Protein AF-A0A3N5G5H7-F1 (afdb_monomer)

Radius of gyration: 15.67 Å; Cα contacts (8 Å, |Δi|>4): 77; chains: 1; bounding box: 37×22×56 Å

pLDDT: mean 86.24, std 17.39, range [36.06, 98.06]

Mean predicted aligned error: 7.01 Å

Sequence (110 aa):
MNTVIRPFNGCPVRLVLTFAKASVVLEGAVLDLLRNGWEEDSRRLVHHMTRSLRQSALKAGWWDRESALRVIESLLALSPGEFMPIRKPVGDKLLELLTYLMNVPTCRSA

Solvent-accessible surface area (backbone atoms only — not comparable to full-atom values): 6389 Å² total; per-residue (Å²): 136,85,81,76,78,72,74,67,79,92,54,59,66,68,57,57,53,51,49,54,54,49,49,54,54,49,47,53,49,50,53,51,31,66,70,69,68,49,42,68,69,59,36,52,51,48,32,52,52,34,50,55,52,22,54,50,25,52,76,69,64,35,58,73,57,22,51,48,30,49,52,49,34,58,61,46,66,50,48,56,81,66,35,63,87,44,44,64,68,54,49,56,50,48,53,52,46,45,58,57,66,70,47,81,88,72,84,73,80,129

Secondary structure (DSSP, 8-state):
--------SSS-HHHHHHHHHHHHHHHHHHHHHHHTT--HHHHHHHHHHHHHHHHHHHHTT-HHHHHHHHHHHHHHTS-HHHHGGGHHHHHHHHHHHHHHHHSPPP----

Structure (mmCIF, N/CA/C/O backbone):
data_AF-A0A3N5G5H7-F1
#
_entry.id   AF-A0A3N5G5H7-F1
#
loop_
_atom_site.group_PDB
_atom_site.id
_atom_site.type_symbol
_atom_site.label_atom_id
_atom_site.label_alt_id
_atom_site.label_comp_id
_atom_site.label_asym_id
_atom_site.label_entity_id
_atom_site.label_seq_id
_atom_site.pdbx_PDB_ins_code
_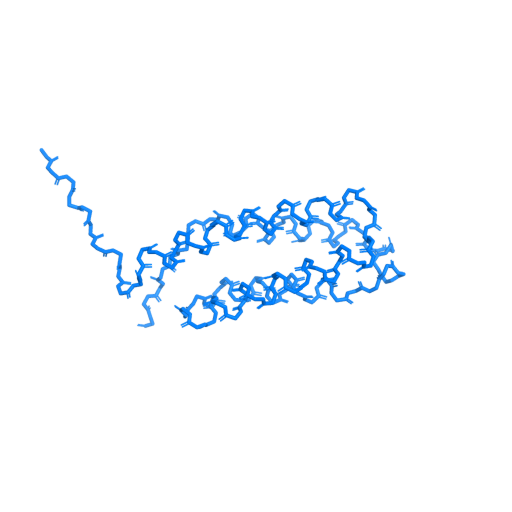atom_site.Cartn_x
_atom_site.Cartn_y
_atom_site.Cartn_z
_atom_site.occupancy
_atom_site.B_iso_or_equiv
_atom_site.auth_seq_id
_atom_site.auth_comp_id
_atom_site.auth_asym_id
_atom_site.auth_atom_id
_atom_site.pdbx_PDB_model_num
ATOM 1 N N . MET A 1 1 ? 8.942 13.384 -38.751 1.00 38.81 1 MET A N 1
ATOM 2 C CA . MET A 1 1 ? 9.701 13.301 -37.486 1.00 38.81 1 MET A CA 1
ATOM 3 C C . MET A 1 1 ? 9.258 12.037 -36.768 1.00 38.81 1 MET A C 1
ATOM 5 O O . MET A 1 1 ? 8.208 12.043 -36.145 1.00 38.81 1 MET A O 1
ATOM 9 N N . ASN A 1 2 ? 9.991 10.936 -36.946 1.00 36.06 2 ASN A N 1
ATOM 10 C CA . ASN A 1 2 ? 9.708 9.679 -36.254 1.00 36.06 2 ASN A CA 1
ATOM 11 C C . ASN A 1 2 ? 10.287 9.771 -34.843 1.00 36.06 2 ASN A C 1
ATOM 13 O O . ASN A 1 2 ? 11.505 9.812 -34.671 1.00 36.06 2 ASN A O 1
ATOM 17 N N . THR A 1 3 ? 9.419 9.840 -33.840 1.00 43.00 3 THR A N 1
ATOM 18 C CA . THR A 1 3 ? 9.789 9.706 -32.433 1.00 43.00 3 THR A CA 1
ATOM 19 C C . THR A 1 3 ? 10.300 8.288 -32.214 1.00 43.00 3 THR A C 1
ATOM 21 O O . THR A 1 3 ? 9.534 7.333 -32.106 1.00 43.00 3 THR A O 1
ATOM 24 N N . VAL A 1 4 ? 11.623 8.142 -32.193 1.00 40.31 4 VAL A N 1
ATOM 25 C CA . VAL A 1 4 ? 12.296 6.912 -31.782 1.00 40.31 4 VAL A CA 1
ATOM 26 C C . VAL A 1 4 ? 11.968 6.697 -30.308 1.00 40.31 4 VAL A C 1
ATOM 28 O O . VAL A 1 4 ? 12.552 7.334 -29.429 1.00 40.31 4 VAL A O 1
ATOM 31 N N . ILE 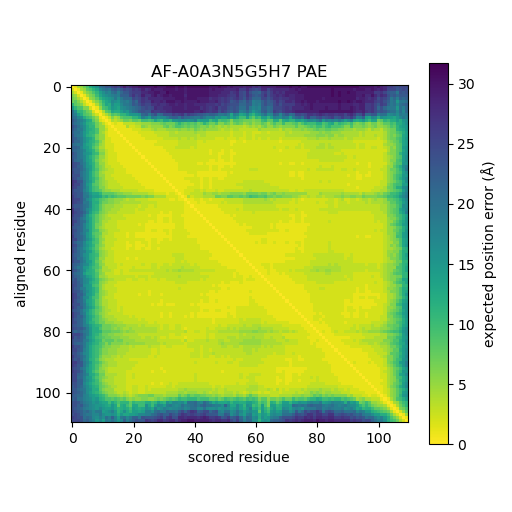A 1 5 ? 11.001 5.821 -30.037 1.00 49.69 5 ILE A N 1
ATOM 32 C CA . ILE A 1 5 ? 10.771 5.263 -28.707 1.00 49.69 5 ILE A CA 1
ATOM 33 C C . ILE A 1 5 ? 12.047 4.495 -28.370 1.00 49.69 5 ILE A C 1
ATOM 35 O O . ILE A 1 5 ? 12.279 3.400 -28.881 1.00 49.69 5 ILE A O 1
ATOM 39 N N . ARG A 1 6 ? 12.928 5.104 -27.570 1.00 45.50 6 ARG A N 1
ATOM 40 C CA . ARG A 1 6 ? 14.093 4.396 -27.038 1.00 45.50 6 ARG A CA 1
ATOM 41 C C . ARG A 1 6 ? 13.569 3.181 -26.261 1.00 45.50 6 ARG A C 1
ATOM 43 O O . ARG A 1 6 ? 12.648 3.355 -25.459 1.00 45.50 6 ARG A O 1
ATOM 50 N N . PRO A 1 7 ? 14.097 1.968 -26.493 1.00 45.50 7 PRO A N 1
ATOM 51 C CA . PRO A 1 7 ? 13.697 0.808 -25.714 1.00 45.50 7 PRO A CA 1
ATOM 52 C C . PRO A 1 7 ? 13.946 1.115 -24.238 1.00 45.50 7 PRO A C 1
ATOM 54 O O . PRO A 1 7 ? 15.011 1.612 -23.873 1.00 45.50 7 PRO A O 1
ATOM 57 N N . PHE A 1 8 ? 12.935 0.865 -23.404 1.00 52.47 8 PHE A N 1
ATOM 58 C CA . PHE A 1 8 ? 13.070 0.899 -21.953 1.00 52.47 8 PHE A CA 1
ATOM 59 C C . PHE A 1 8 ? 14.309 0.081 -21.577 1.00 52.47 8 PHE A C 1
ATOM 61 O O . PHE A 1 8 ? 14.361 -1.117 -21.843 1.00 52.47 8 PHE A O 1
ATOM 68 N N . ASN A 1 9 ? 15.323 0.755 -21.035 1.00 54.62 9 ASN A N 1
ATOM 69 C CA . ASN A 1 9 ? 16.618 0.185 -20.678 1.00 54.62 9 ASN A CA 1
ATOM 70 C C . ASN A 1 9 ? 16.445 -1.121 -19.879 1.00 54.62 9 ASN A C 1
ATOM 72 O O . ASN A 1 9 ? 16.087 -1.080 -18.705 1.00 54.62 9 ASN A O 1
ATOM 76 N N . GLY A 1 10 ? 16.665 -2.274 -20.521 1.00 56.50 10 GLY A N 1
ATOM 77 C CA . GLY A 1 10 ? 16.846 -3.598 -19.904 1.00 56.50 10 GLY A CA 1
ATOM 78 C C . GLY A 1 10 ? 15.657 -4.234 -19.166 1.00 56.50 10 GLY A C 1
ATOM 79 O O . GLY A 1 10 ? 15.668 -5.443 -18.952 1.00 56.50 10 GLY A O 1
ATOM 80 N N . CYS A 1 11 ? 14.627 -3.477 -18.785 1.00 60.09 11 CYS A N 1
ATOM 81 C CA . CYS A 1 11 ? 13.498 -3.991 -18.013 1.00 60.09 11 CYS A CA 1
ATOM 82 C C . CYS A 1 11 ? 12.333 -4.380 -18.941 1.00 60.09 11 CYS A C 1
ATOM 84 O O . CYS A 1 11 ? 11.885 -3.541 -19.730 1.00 60.09 11 CYS A O 1
ATOM 86 N N . PRO A 1 12 ? 11.795 -5.614 -18.872 1.00 77.00 12 PRO A N 1
ATOM 87 C CA . PRO A 1 12 ? 10.690 -6.019 -19.734 1.00 77.00 12 PRO A CA 1
ATOM 88 C C . PRO A 1 12 ? 9.490 -5.079 -19.562 1.00 77.00 12 PRO A C 1
ATOM 90 O O . PRO A 1 12 ? 8.969 -4.943 -18.457 1.00 77.00 12 PRO A O 1
ATOM 93 N N . VAL A 1 13 ? 8.991 -4.474 -20.647 1.00 78.69 13 VAL A N 1
ATOM 94 C CA . VAL A 1 13 ? 7.812 -3.573 -20.624 1.00 78.69 13 VAL A CA 1
ATOM 95 C C . VAL A 1 13 ? 6.624 -4.222 -19.904 1.00 78.69 13 VAL A C 1
ATOM 97 O O . VAL A 1 13 ? 5.904 -3.574 -19.147 1.00 78.69 13 VAL A O 1
ATOM 100 N N . ARG A 1 14 ? 6.464 -5.541 -20.062 1.00 81.50 14 ARG A N 1
ATOM 101 C CA . ARG A 1 14 ? 5.459 -6.336 -19.350 1.00 81.50 14 ARG A CA 1
ATOM 102 C C . ARG A 1 14 ? 5.593 -6.247 -17.825 1.00 81.50 14 ARG A C 1
ATOM 104 O O . ARG A 1 14 ? 4.569 -6.189 -17.150 1.00 81.50 14 ARG A O 1
ATOM 111 N N . LEU A 1 15 ? 6.812 -6.226 -17.284 1.00 83.12 15 LEU A N 1
ATOM 112 C CA . LEU A 1 15 ? 7.065 -6.110 -15.845 1.00 83.12 15 LEU A CA 1
ATOM 113 C C . LEU A 1 15 ? 6.653 -4.727 -15.333 1.00 83.12 15 LEU A C 1
ATOM 115 O O . LEU A 1 15 ? 5.921 -4.644 -14.352 1.00 83.12 15 LEU A O 1
ATOM 119 N N . VAL A 1 16 ? 7.045 -3.663 -16.041 1.00 85.94 16 VAL A N 1
ATOM 120 C CA . VAL A 1 16 ? 6.675 -2.275 -15.707 1.00 85.94 16 VAL A CA 1
ATOM 121 C C . VAL A 1 16 ? 5.156 -2.100 -15.709 1.00 85.94 16 VAL A C 1
ATOM 123 O O . VAL A 1 16 ? 4.593 -1.584 -14.746 1.00 85.94 16 VAL A O 1
ATOM 126 N N . LEU A 1 17 ? 4.473 -2.589 -16.748 1.00 87.69 17 LEU A N 1
ATOM 127 C CA . LEU A 1 17 ? 3.012 -2.518 -16.843 1.00 87.69 17 LEU A CA 1
ATOM 128 C C . LEU A 1 17 ? 2.310 -3.350 -15.763 1.00 87.69 17 LEU A C 1
ATOM 130 O O . LEU A 1 17 ? 1.289 -2.923 -15.230 1.00 87.69 17 LEU A O 1
ATOM 134 N N . THR A 1 18 ? 2.838 -4.532 -15.435 1.00 89.69 18 THR A N 1
ATOM 135 C CA . THR A 1 18 ? 2.269 -5.388 -14.380 1.00 89.69 18 THR A CA 1
ATOM 136 C C . THR A 1 18 ? 2.432 -4.735 -13.012 1.00 89.69 18 THR A C 1
ATOM 138 O O . THR A 1 18 ? 1.477 -4.705 -12.240 1.00 89.69 18 THR A O 1
ATOM 141 N N . PHE A 1 19 ? 3.599 -4.149 -12.737 1.00 91.00 19 PHE A N 1
ATOM 142 C CA . PHE A 1 19 ? 3.842 -3.394 -11.513 1.00 91.00 19 PHE A CA 1
ATOM 143 C C . PHE A 1 19 ? 2.911 -2.187 -11.409 1.00 91.00 19 PHE A C 1
ATOM 145 O O . PHE A 1 19 ? 2.246 -2.036 -10.395 1.00 91.00 19 PHE A O 1
ATOM 152 N N . ALA A 1 20 ? 2.786 -1.384 -12.471 1.00 90.62 20 ALA A N 1
ATOM 153 C CA . ALA A 1 20 ? 1.893 -0.226 -12.486 1.00 90.62 20 ALA A CA 1
ATOM 154 C C . ALA A 1 20 ? 0.433 -0.617 -12.201 1.00 90.62 20 ALA A C 1
ATOM 156 O O . ALA A 1 20 ? -0.223 0.002 -11.369 1.00 90.62 20 ALA A O 1
ATOM 157 N N . LYS A 1 21 ? -0.064 -1.691 -12.830 1.00 91.81 21 LYS A N 1
ATOM 158 C CA . LYS A 1 21 ? -1.408 -2.222 -12.552 1.00 91.81 21 LYS A CA 1
ATOM 159 C C . LYS A 1 21 ? -1.556 -2.681 -11.102 1.00 91.81 21 LYS A C 1
ATOM 161 O O . LYS A 1 21 ? -2.564 -2.383 -10.473 1.00 91.81 21 LYS A O 1
ATOM 166 N N . ALA A 1 22 ? -0.563 -3.389 -10.568 1.00 94.19 22 ALA A N 1
ATOM 167 C CA . ALA A 1 22 ? -0.582 -3.837 -9.180 1.00 94.19 22 ALA A CA 1
ATOM 168 C C . ALA A 1 22 ? -0.539 -2.661 -8.188 1.00 94.19 22 ALA A C 1
ATOM 170 O O . ALA A 1 22 ? -1.219 -2.724 -7.168 1.00 94.19 22 ALA A O 1
ATOM 171 N N . SER A 1 23 ? 0.183 -1.579 -8.502 1.00 94.06 23 SER A N 1
ATOM 172 C CA . SER A 1 23 ? 0.186 -0.346 -7.706 1.00 94.06 23 SER A CA 1
ATOM 173 C C . SER A 1 23 ? -1.195 0.311 -7.651 1.00 94.06 23 SER A C 1
ATOM 175 O O . SER A 1 23 ? -1.624 0.674 -6.564 1.00 94.06 23 SER A O 1
ATOM 177 N N . VAL A 1 24 ? -1.920 0.385 -8.776 1.00 94.12 24 VAL A N 1
ATOM 178 C CA . VAL A 1 24 ? -3.306 0.906 -8.814 1.00 94.12 24 VAL A CA 1
ATOM 179 C C . VAL A 1 24 ? -4.234 0.071 -7.927 1.00 94.12 24 VAL A C 1
ATOM 181 O O . VAL A 1 24 ? -5.039 0.605 -7.169 1.00 94.12 24 VAL A O 1
ATOM 184 N N . VAL A 1 25 ? -4.125 -1.258 -8.004 1.00 96.12 25 VAL A N 1
ATOM 185 C CA . VAL A 1 25 ? -4.955 -2.158 -7.187 1.00 96.12 25 VAL A CA 1
ATOM 186 C C . VAL A 1 25 ? -4.604 -2.027 -5.701 1.00 96.12 25 VAL A C 1
ATOM 188 O O . VAL A 1 25 ? -5.501 -2.009 -4.860 1.00 96.12 25 VAL A O 1
ATOM 191 N N . LEU A 1 26 ? -3.318 -1.885 -5.368 1.00 96.56 26 LEU A N 1
ATOM 192 C CA . LEU A 1 26 ? -2.874 -1.630 -3.998 1.00 96.56 26 LEU A CA 1
ATOM 193 C C . LEU A 1 26 ? -3.392 -0.287 -3.467 1.00 96.56 26 LEU A C 1
ATOM 195 O O . LEU A 1 26 ? -3.864 -0.237 -2.336 1.00 96.56 26 LEU A O 1
ATOM 199 N N . GLU A 1 27 ? -3.324 0.777 -4.266 1.00 95.94 27 GLU A N 1
ATOM 200 C CA . GLU A 1 27 ? -3.854 2.097 -3.913 1.00 95.94 27 GLU A CA 1
ATOM 201 C C . GLU A 1 27 ? -5.338 2.013 -3.547 1.00 95.94 27 GLU A C 1
ATOM 203 O O . GLU A 1 27 ? -5.717 2.424 -2.450 1.00 95.94 27 GLU A O 1
ATOM 208 N N . GLY A 1 28 ? -6.160 1.404 -4.407 1.00 96.06 28 GLY A N 1
ATOM 209 C CA . GLY A 1 28 ? -7.585 1.211 -4.130 1.00 96.06 28 GLY A CA 1
ATOM 210 C C . GLY A 1 28 ? -7.831 0.446 -2.827 1.00 96.06 28 GLY A C 1
ATOM 211 O O . GLY A 1 28 ? -8.624 0.879 -1.994 1.00 96.06 28 GLY A O 1
ATOM 212 N N . ALA A 1 29 ? -7.088 -0.639 -2.601 1.00 96.88 29 ALA A N 1
ATOM 213 C CA . ALA A 1 29 ? -7.236 -1.452 -1.398 1.00 96.88 29 ALA A CA 1
ATOM 214 C C . ALA A 1 29 ? -6.821 -0.706 -0.111 1.00 96.88 29 ALA A C 1
ATOM 216 O O . ALA A 1 29 ? -7.461 -0.864 0.928 1.00 96.88 29 ALA A O 1
ATOM 217 N N . VAL A 1 30 ? -5.787 0.145 -0.166 1.00 96.44 30 VAL A N 1
ATOM 218 C CA . VAL A 1 30 ? -5.397 1.004 0.968 1.00 96.44 30 VAL A CA 1
ATOM 219 C C . VAL A 1 30 ? -6.453 2.081 1.232 1.00 96.44 30 VAL A C 1
ATOM 221 O O . VAL A 1 30 ? -6.781 2.336 2.391 1.00 96.44 30 VAL A O 1
ATOM 224 N N . LEU A 1 31 ? -7.005 2.704 0.189 1.00 95.81 31 LEU A N 1
ATOM 225 C CA . LEU A 1 31 ? -8.063 3.709 0.336 1.00 95.81 31 LEU A CA 1
ATOM 226 C C . LEU A 1 31 ? -9.324 3.109 0.969 1.00 95.81 31 LEU A C 1
ATOM 228 O O . LEU A 1 31 ? -9.883 3.695 1.900 1.00 95.81 31 LEU A O 1
ATOM 232 N N . ASP A 1 32 ? -9.733 1.920 0.525 1.00 96.19 32 ASP A N 1
ATOM 233 C CA . ASP A 1 32 ? -10.850 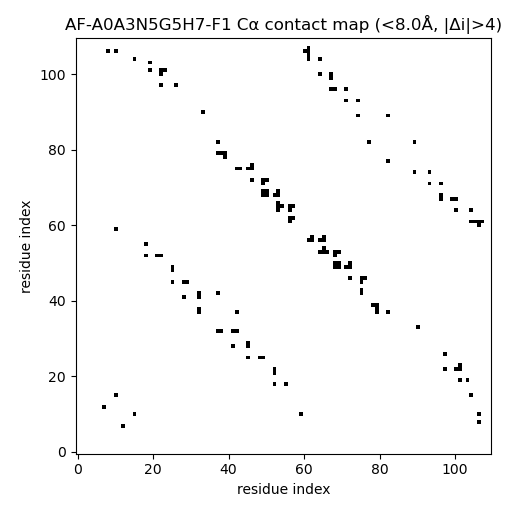1.191 1.125 1.00 96.19 32 ASP A CA 1
ATOM 234 C C . ASP A 1 32 ? -10.560 0.811 2.585 1.00 96.19 32 ASP A C 1
ATOM 236 O O . ASP A 1 32 ? -11.418 1.007 3.448 1.00 96.19 32 ASP A O 1
ATOM 240 N N . LEU A 1 33 ? -9.339 0.365 2.905 1.00 96.06 33 LEU A N 1
ATOM 241 C CA . LEU A 1 33 ? -8.925 0.071 4.283 1.00 96.06 33 LEU A CA 1
ATOM 242 C C . LEU A 1 33 ? -9.025 1.305 5.197 1.00 96.06 33 LEU A C 1
ATOM 244 O O . LEU A 1 33 ? -9.531 1.215 6.321 1.00 96.06 33 LEU A O 1
ATOM 248 N N . LEU A 1 34 ? -8.568 2.467 4.720 1.00 94.38 34 LEU A N 1
ATOM 249 C CA . LEU A 1 34 ? -8.636 3.735 5.457 1.00 94.38 34 LEU A CA 1
ATOM 250 C C . LEU A 1 34 ? -10.081 4.209 5.669 1.00 94.38 34 LEU A C 1
ATOM 252 O O . LEU A 1 34 ? -10.391 4.790 6.721 1.00 94.38 34 LEU A O 1
ATOM 256 N N . ARG A 1 35 ? -10.964 3.951 4.694 1.00 93.81 35 ARG A N 1
ATOM 257 C CA . ARG A 1 35 ? -12.396 4.272 4.770 1.00 93.81 35 ARG A CA 1
ATOM 258 C C . ARG A 1 35 ? -13.136 3.358 5.744 1.00 93.81 35 ARG A C 1
ATOM 260 O O . ARG A 1 35 ? -13.934 3.856 6.532 1.00 93.81 35 ARG A O 1
ATOM 267 N N . ASN A 1 36 ? -12.833 2.062 5.729 1.00 91.75 36 ASN A N 1
ATOM 268 C CA . ASN A 1 36 ? -13.530 1.045 6.520 1.00 91.75 36 ASN A CA 1
ATOM 269 C C . ASN A 1 36 ? -12.994 0.910 7.957 1.00 91.75 36 ASN A C 1
ATOM 271 O O . ASN A 1 36 ? -13.425 0.039 8.700 1.00 91.75 36 ASN A O 1
ATOM 275 N N . GLY A 1 37 ? -12.072 1.779 8.384 1.00 89.94 37 GLY A N 1
ATOM 276 C CA . GLY A 1 37 ? -11.646 1.836 9.784 1.00 89.94 37 GLY A CA 1
ATOM 277 C C . GLY A 1 37 ? -10.579 0.814 10.169 1.00 89.94 37 GLY A C 1
ATOM 278 O O . GLY A 1 37 ? -10.497 0.455 11.339 1.00 89.94 37 GLY A O 1
ATOM 279 N N . TRP A 1 38 ? -9.719 0.413 9.224 1.00 94.69 38 TRP A N 1
ATOM 280 C CA . TRP A 1 38 ? -8.545 -0.426 9.505 1.00 94.69 38 TRP A CA 1
ATOM 281 C C . TRP A 1 38 ? -8.878 -1.859 9.955 1.00 94.69 38 TRP A C 1
ATOM 283 O O . TRP A 1 38 ? -8.241 -2.411 10.852 1.00 94.69 38 TRP A O 1
ATOM 293 N N . GLU A 1 39 ? -9.889 -2.465 9.330 1.00 94.25 39 GLU A N 1
ATOM 294 C CA . GLU A 1 39 ? -10.299 -3.845 9.610 1.00 94.25 39 GLU A CA 1
ATOM 295 C C . GLU A 1 39 ? -9.158 -4.849 9.408 1.00 94.25 39 GLU A C 1
ATOM 297 O O . GLU A 1 39 ? -8.408 -4.781 8.434 1.00 94.25 39 GLU A O 1
ATOM 302 N N . GLU A 1 40 ? -9.054 -5.815 10.320 1.00 94.25 40 GLU A N 1
ATOM 303 C CA . GLU A 1 40 ? -7.909 -6.722 10.420 1.00 94.25 40 GLU A CA 1
ATOM 304 C C . GLU A 1 40 ? -7.709 -7.599 9.173 1.00 94.25 40 GLU A C 1
ATOM 306 O O . GLU A 1 40 ? -6.584 -7.723 8.686 1.00 94.25 40 GLU A O 1
ATOM 311 N N . ASP A 1 41 ? -8.776 -8.177 8.620 1.00 94.94 41 ASP A N 1
ATOM 312 C CA . ASP A 1 41 ? -8.674 -9.047 7.440 1.00 94.94 41 ASP A CA 1
ATOM 313 C C . ASP A 1 41 ? -8.279 -8.254 6.189 1.00 94.94 41 ASP A C 1
ATOM 315 O O . ASP A 1 41 ? -7.355 -8.633 5.461 1.00 94.94 41 ASP A O 1
ATOM 319 N N . SER A 1 42 ? -8.910 -7.093 5.992 1.00 95.75 42 SER A N 1
ATOM 320 C CA . SER A 1 42 ? -8.568 -6.146 4.930 1.00 95.75 42 SER A CA 1
ATOM 321 C C . SER A 1 42 ? -7.117 -5.673 5.063 1.00 95.75 42 SER A C 1
ATOM 323 O O . SER A 1 42 ? -6.361 -5.687 4.091 1.00 95.75 42 SER A O 1
ATOM 325 N N . ARG A 1 43 ? -6.674 -5.337 6.280 1.00 96.88 43 ARG A N 1
ATOM 326 C CA . ARG A 1 43 ? -5.293 -4.932 6.575 1.00 96.88 43 ARG A CA 1
ATOM 327 C C . ARG A 1 43 ? -4.296 -6.026 6.212 1.00 96.88 43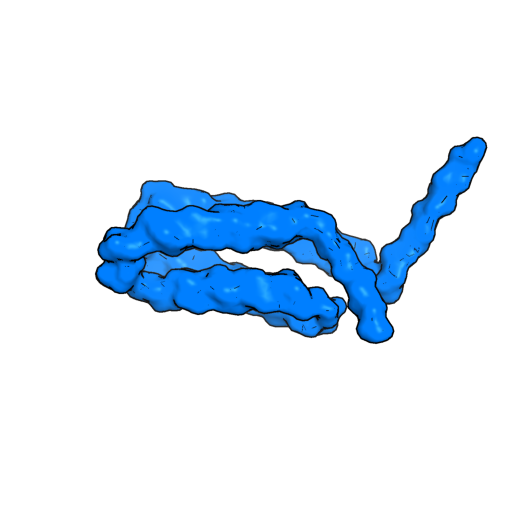 ARG A C 1
ATOM 329 O O . ARG A 1 43 ? -3.289 -5.736 5.565 1.00 96.88 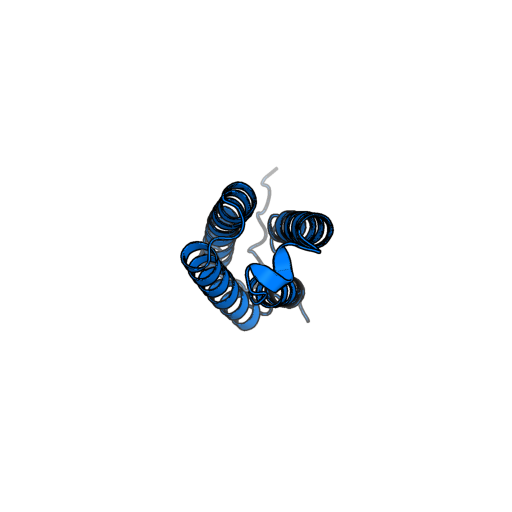43 ARG A O 1
ATOM 336 N N . ARG A 1 44 ? -4.564 -7.281 6.588 1.00 96.62 44 ARG A N 1
ATOM 337 C CA . ARG A 1 44 ? -3.700 -8.431 6.264 1.00 96.62 44 ARG A CA 1
ATOM 338 C C . ARG A 1 44 ? -3.587 -8.655 4.762 1.00 96.62 44 ARG A C 1
ATOM 340 O O . ARG A 1 44 ? -2.481 -8.892 4.272 1.00 96.62 44 ARG A O 1
ATOM 347 N N . LEU A 1 45 ? -4.701 -8.554 4.038 1.00 96.69 45 LEU A N 1
ATOM 348 C CA . LEU A 1 45 ? -4.713 -8.650 2.580 1.00 96.69 45 LEU A CA 1
ATOM 349 C C . LEU A 1 45 ? -3.837 -7.558 1.954 1.00 96.69 45 LEU A C 1
ATOM 351 O O . LEU A 1 45 ? -2.927 -7.867 1.183 1.00 96.69 45 LEU A O 1
ATOM 355 N N . VAL A 1 46 ? -4.062 -6.298 2.332 1.00 97.50 46 VAL A N 1
ATOM 356 C CA . VAL A 1 46 ? -3.301 -5.149 1.822 1.00 97.50 46 VAL A CA 1
ATOM 357 C C . VAL A 1 46 ? -1.815 -5.298 2.152 1.00 97.50 46 VAL A C 1
ATOM 359 O O . VAL A 1 46 ? -0.972 -5.153 1.270 1.00 97.50 46 VAL A O 1
ATOM 362 N N . HIS A 1 47 ? -1.477 -5.705 3.375 1.00 98.06 47 HIS A N 1
ATOM 363 C CA . HIS A 1 47 ? -0.102 -5.994 3.778 1.00 98.06 47 HIS A CA 1
ATOM 364 C C . HIS A 1 47 ? 0.546 -7.084 2.902 1.00 98.06 47 HIS A C 1
ATOM 366 O O . HIS A 1 47 ? 1.695 -6.946 2.472 1.00 98.06 47 HIS A O 1
ATOM 372 N N . HIS A 1 48 ? -0.181 -8.157 2.573 1.00 97.75 48 HIS A N 1
ATOM 373 C CA . HIS A 1 48 ? 0.317 -9.211 1.684 1.00 97.75 48 HIS A CA 1
ATOM 374 C C . HIS A 1 48 ? 0.541 -8.706 0.248 1.00 97.75 48 HIS A C 1
ATOM 376 O O . HIS A 1 48 ? 1.543 -9.056 -0.393 1.00 97.75 48 HIS A O 1
ATOM 382 N N . MET A 1 49 ? -0.360 -7.864 -0.262 1.00 97.56 49 MET A N 1
ATOM 383 C CA . MET A 1 49 ? -0.211 -7.210 -1.565 1.00 97.56 49 MET A CA 1
ATOM 384 C C . MET A 1 49 ? 1.029 -6.310 -1.587 1.00 97.56 49 MET A C 1
ATOM 386 O O . MET A 1 49 ? 1.869 -6.453 -2.479 1.00 97.56 49 MET A O 1
ATOM 390 N N . THR A 1 50 ? 1.198 -5.455 -0.573 1.00 97.88 50 THR A N 1
ATOM 391 C CA . THR A 1 50 ? 2.371 -4.584 -0.420 1.00 97.88 50 THR A CA 1
ATOM 392 C C . THR A 1 50 ? 3.662 -5.392 -0.393 1.00 97.88 50 THR A C 1
ATOM 394 O O . THR A 1 50 ? 4.586 -5.086 -1.147 1.00 97.88 50 THR A O 1
ATOM 397 N N . ARG A 1 51 ? 3.724 -6.467 0.403 1.00 97.94 51 ARG A N 1
ATOM 398 C CA . ARG A 1 51 ? 4.896 -7.352 0.475 1.00 97.94 51 ARG A CA 1
ATOM 399 C C . ARG A 1 51 ? 5.239 -7.970 -0.881 1.00 97.94 51 ARG A C 1
ATOM 401 O O . ARG A 1 51 ? 6.406 -7.998 -1.272 1.00 97.94 51 ARG A O 1
ATOM 408 N N . SER A 1 52 ? 4.234 -8.454 -1.606 1.00 96.50 52 SER A N 1
ATOM 409 C CA . SER A 1 52 ? 4.421 -9.082 -2.924 1.00 96.50 52 SER A CA 1
ATOM 410 C C . SER A 1 52 ? 4.953 -8.077 -3.950 1.00 96.50 52 SER A C 1
ATOM 412 O O . SER A 1 52 ? 5.875 -8.369 -4.723 1.00 96.50 52 SER A O 1
ATOM 414 N N . LEU A 1 53 ? 4.420 -6.854 -3.919 1.00 95.50 53 LEU A N 1
ATOM 415 C CA . LEU A 1 53 ? 4.866 -5.767 -4.781 1.00 95.50 53 LEU A CA 1
ATOM 416 C C . LEU A 1 53 ? 6.286 -5.309 -4.414 1.00 95.50 53 LEU A C 1
ATOM 418 O O . LEU A 1 53 ? 7.108 -5.092 -5.305 1.00 95.50 53 LEU A O 1
ATOM 422 N N . ARG A 1 54 ? 6.618 -5.260 -3.116 1.00 96.69 54 ARG A N 1
ATOM 423 C CA . ARG A 1 54 ? 7.962 -4.933 -2.613 1.00 96.69 54 ARG A CA 1
ATOM 424 C C . ARG A 1 54 ? 9.004 -5.923 -3.109 1.00 96.69 54 ARG A C 1
ATOM 426 O O . ARG A 1 54 ? 10.035 -5.520 -3.637 1.00 96.69 54 ARG A O 1
ATOM 433 N N . GLN A 1 55 ? 8.723 -7.219 -2.991 1.00 95.81 55 GLN A N 1
ATOM 434 C CA . GLN A 1 55 ? 9.607 -8.268 -3.504 1.00 95.81 55 GLN A CA 1
ATOM 435 C C . GLN A 1 55 ? 9.794 -8.170 -5.022 1.00 95.81 55 GLN A C 1
ATOM 437 O O . GLN A 1 55 ? 10.883 -8.441 -5.525 1.00 95.81 55 GLN A O 1
ATOM 442 N N . SER A 1 56 ? 8.754 -7.765 -5.754 1.00 92.06 56 SER A N 1
ATOM 443 C CA . SER A 1 56 ? 8.841 -7.545 -7.200 1.00 92.06 56 SER A CA 1
ATOM 444 C C . SER A 1 56 ? 9.727 -6.341 -7.537 1.00 92.06 56 SER A C 1
ATOM 446 O O . SER A 1 56 ? 10.593 -6.458 -8.401 1.00 92.06 56 SER A O 1
ATOM 448 N N . ALA A 1 57 ? 9.581 -5.224 -6.814 1.00 92.50 57 ALA A N 1
ATOM 449 C CA . ALA A 1 57 ? 10.457 -4.057 -6.946 1.00 92.50 57 ALA A CA 1
ATOM 450 C C . ALA A 1 57 ? 11.920 -4.398 -6.627 1.00 92.50 57 ALA A C 1
ATOM 452 O O . ALA A 1 57 ? 12.813 -4.027 -7.384 1.00 92.50 57 ALA A O 1
ATOM 453 N N . LEU A 1 58 ? 12.153 -5.165 -5.557 1.00 92.56 58 LEU A N 1
ATOM 454 C CA . LEU A 1 58 ? 13.480 -5.638 -5.165 1.00 92.56 58 LEU A CA 1
ATOM 455 C C . LEU A 1 58 ? 14.140 -6.458 -6.280 1.00 92.56 58 LEU A C 1
ATOM 457 O O . LEU A 1 58 ? 15.264 -6.171 -6.680 1.00 92.56 58 LEU A O 1
ATOM 461 N N . LYS A 1 59 ? 13.424 -7.451 -6.821 1.00 90.56 59 LYS A N 1
ATOM 462 C CA . LYS A 1 59 ? 13.917 -8.301 -7.920 1.00 90.56 59 LYS A CA 1
ATOM 463 C C . LYS A 1 59 ? 14.177 -7.515 -9.207 1.00 90.56 59 LYS A C 1
ATOM 465 O O . LYS A 1 59 ? 15.035 -7.908 -9.988 1.00 90.56 59 LYS A O 1
ATOM 470 N N . ALA A 1 60 ? 13.440 -6.429 -9.427 1.00 87.94 60 ALA A N 1
ATOM 471 C CA . ALA A 1 60 ? 13.608 -5.543 -10.575 1.00 87.94 60 ALA A CA 1
ATOM 472 C C . ALA A 1 60 ? 14.711 -4.481 -10.384 1.00 87.94 60 ALA A C 1
ATOM 474 O O . ALA A 1 60 ? 14.984 -3.728 -11.316 1.00 87.94 60 ALA A O 1
ATOM 475 N N . GLY A 1 61 ? 15.326 -4.390 -9.197 1.00 89.56 61 GLY A N 1
ATOM 476 C CA . GLY A 1 61 ? 16.318 -3.359 -8.872 1.00 89.56 61 GLY A CA 1
ATOM 477 C C . GLY A 1 61 ? 15.725 -1.962 -8.650 1.00 89.56 61 GLY A C 1
ATOM 478 O O . GLY A 1 61 ? 16.441 -0.966 -8.710 1.00 89.56 61 GLY A O 1
ATOM 479 N N . TRP A 1 62 ? 14.417 -1.851 -8.401 1.00 90.56 62 TRP A N 1
ATOM 480 C CA . TRP A 1 62 ? 13.735 -0.577 -8.153 1.00 90.56 62 TRP A CA 1
ATOM 481 C C . TRP A 1 62 ? 13.799 -0.197 -6.672 1.00 90.56 62 TRP A C 1
ATOM 483 O O . TRP A 1 62 ? 12.791 -0.228 -5.964 1.00 90.56 62 TRP A O 1
ATOM 493 N N . TRP A 1 63 ? 14.994 0.161 -6.202 1.00 91.75 63 TRP A N 1
ATOM 494 C CA . TRP A 1 63 ? 15.284 0.410 -4.785 1.00 91.75 63 TRP A CA 1
ATOM 495 C C . TRP A 1 63 ? 14.385 1.464 -4.141 1.00 91.75 63 TRP A C 1
ATOM 497 O O . TRP A 1 63 ? 13.856 1.230 -3.058 1.00 91.75 63 TRP A O 1
ATOM 507 N N . ASP A 1 64 ? 14.132 2.584 -4.820 1.00 91.19 64 ASP A N 1
ATOM 508 C CA . ASP A 1 64 ? 13.287 3.638 -4.249 1.00 91.19 64 ASP A CA 1
ATOM 509 C C . ASP A 1 64 ? 11.829 3.172 -4.077 1.00 91.19 64 ASP A C 1
ATOM 511 O O . ASP A 1 64 ? 11.156 3.504 -3.099 1.00 91.19 64 ASP A O 1
ATOM 515 N N . ARG A 1 65 ? 11.340 2.337 -5.007 1.00 92.12 65 ARG A N 1
ATOM 516 C CA . ARG A 1 65 ? 10.003 1.726 -4.930 1.00 92.12 65 ARG A CA 1
ATOM 517 C C . ARG A 1 65 ? 9.937 0.678 -3.830 1.00 92.12 65 ARG A C 1
ATOM 519 O O . ARG A 1 65 ? 8.963 0.647 -3.085 1.00 92.12 65 ARG A O 1
ATOM 526 N N . GLU A 1 66 ? 10.966 -0.157 -3.719 1.00 95.38 66 GLU A N 1
ATOM 527 C CA . GLU A 1 66 ? 11.093 -1.142 -2.644 1.00 95.38 66 GLU A CA 1
ATOM 528 C C . GLU A 1 66 ? 11.083 -0.461 -1.275 1.00 95.38 66 GLU A C 1
ATOM 530 O O . GLU A 1 66 ? 10.331 -0.887 -0.402 1.00 95.38 66 GLU A O 1
ATOM 535 N N . SER A 1 67 ? 11.840 0.626 -1.119 1.00 95.50 67 SER A N 1
ATOM 536 C CA . SER A 1 67 ? 11.910 1.409 0.115 1.00 95.50 67 SER A CA 1
ATOM 537 C C . SER A 1 67 ? 10.548 2.002 0.484 1.00 95.50 67 SER A C 1
ATOM 539 O O . SER A 1 67 ? 10.067 1.794 1.598 1.00 95.50 67 SER A O 1
ATOM 541 N N . ALA A 1 68 ? 9.858 2.647 -0.466 1.00 95.88 68 ALA A N 1
ATOM 542 C CA . ALA A 1 68 ? 8.511 3.171 -0.233 1.00 95.88 68 ALA A CA 1
ATOM 543 C C . ALA A 1 68 ? 7.522 2.063 0.174 1.00 95.88 68 ALA A C 1
ATOM 545 O O . ALA A 1 68 ? 6.790 2.211 1.153 1.00 95.88 68 ALA A O 1
ATOM 546 N N . LEU A 1 69 ? 7.543 0.920 -0.519 1.00 97.50 69 LEU A N 1
ATOM 547 C CA . LEU A 1 69 ? 6.698 -0.233 -0.194 1.00 97.50 69 LEU A CA 1
ATOM 548 C C . LEU A 1 69 ? 7.045 -0.854 1.159 1.00 97.50 69 LEU A C 1
ATOM 550 O O . LEU A 1 69 ? 6.150 -1.328 1.851 1.00 97.50 69 LEU A O 1
ATOM 554 N N . ARG A 1 70 ? 8.316 -0.833 1.568 1.00 98.06 70 ARG A N 1
ATOM 555 C CA . ARG A 1 70 ? 8.742 -1.282 2.898 1.00 98.06 70 ARG A CA 1
ATOM 556 C C . ARG A 1 70 ? 8.145 -0.408 3.992 1.00 98.06 70 ARG A C 1
ATOM 558 O O . ARG A 1 70 ? 7.677 -0.939 4.992 1.00 98.06 70 ARG A O 1
ATOM 565 N N . VAL A 1 71 ? 8.131 0.910 3.797 1.00 97.94 71 VAL A N 1
ATOM 566 C CA . VAL A 1 71 ? 7.503 1.832 4.753 1.00 97.94 71 VAL A CA 1
ATOM 567 C C . VAL A 1 71 ? 5.997 1.578 4.829 1.00 97.94 71 VAL A C 1
ATOM 569 O O . VAL A 1 71 ? 5.466 1.472 5.931 1.00 97.94 71 VAL A O 1
ATOM 572 N N . ILE A 1 72 ? 5.319 1.403 3.688 1.00 97.69 72 ILE A N 1
ATOM 573 C CA . ILE A 1 72 ? 3.894 1.033 3.660 1.00 97.69 72 ILE A CA 1
ATOM 574 C C . ILE A 1 72 ? 3.660 -0.295 4.404 1.00 97.69 72 ILE A C 1
ATOM 576 O O . ILE A 1 72 ? 2.760 -0.365 5.235 1.00 97.69 72 ILE A O 1
ATOM 580 N N . GLU A 1 73 ? 4.480 -1.326 4.162 1.00 97.94 73 GLU A N 1
ATOM 581 C CA . GLU A 1 73 ? 4.380 -2.632 4.839 1.00 97.94 73 GLU A CA 1
ATOM 582 C C . GLU A 1 73 ? 4.500 -2.476 6.364 1.00 97.94 73 GLU A C 1
ATOM 584 O O . GLU A 1 73 ? 3.670 -3.010 7.097 1.00 97.94 73 GLU A O 1
ATOM 589 N N . SER A 1 74 ? 5.466 -1.686 6.846 1.00 97.50 74 SER A N 1
ATOM 590 C CA . SER A 1 74 ? 5.641 -1.412 8.278 1.00 97.50 74 SER A CA 1
ATOM 591 C C . SER A 1 74 ? 4.449 -0.680 8.899 1.00 97.50 74 SER A C 1
ATOM 593 O O . SER A 1 74 ? 4.049 -1.006 10.012 1.00 97.50 74 SER A O 1
ATOM 595 N N . LEU A 1 75 ? 3.854 0.288 8.195 1.00 97.25 75 LEU A N 1
ATOM 596 C CA . LEU A 1 75 ? 2.654 0.987 8.674 1.00 97.25 75 LEU A CA 1
ATOM 597 C C . LEU A 1 75 ? 1.445 0.046 8.729 1.00 97.25 75 LEU A C 1
ATOM 599 O O . LEU A 1 75 ? 0.673 0.076 9.683 1.00 97.25 75 LEU A O 1
ATOM 603 N N . LEU A 1 76 ? 1.303 -0.828 7.733 1.00 96.94 76 LEU A N 1
ATOM 604 C CA . LEU A 1 76 ? 0.244 -1.834 7.691 1.00 96.94 76 LEU A CA 1
ATOM 605 C C . LEU A 1 76 ? 0.411 -2.921 8.754 1.00 96.94 76 LEU A C 1
ATOM 607 O O . LEU A 1 76 ? -0.557 -3.623 9.024 1.00 96.94 76 LEU A O 1
ATOM 611 N N . ALA A 1 77 ? 1.593 -3.076 9.359 1.00 96.25 77 ALA A N 1
ATOM 612 C CA . ALA A 1 77 ? 1.829 -4.044 10.428 1.00 96.25 77 ALA A CA 1
ATOM 613 C C . ALA A 1 77 ? 1.130 -3.667 11.746 1.00 96.25 77 ALA A C 1
ATOM 615 O O . ALA A 1 77 ? 0.832 -4.567 12.533 1.00 96.25 77 ALA A O 1
ATOM 616 N N . LEU A 1 78 ? 0.807 -2.383 11.941 1.00 95.31 78 LEU A N 1
ATOM 617 C CA . LEU A 1 78 ? 0.106 -1.872 13.118 1.00 95.31 78 LEU A CA 1
ATOM 618 C C . LEU A 1 78 ? -1.256 -2.548 13.294 1.00 95.31 78 LEU A C 1
ATOM 620 O O . LEU A 1 78 ? -2.070 -2.591 12.364 1.00 95.31 78 LEU A O 1
ATOM 624 N N . SER A 1 79 ? -1.523 -3.036 14.501 1.00 93.94 79 SER A N 1
ATOM 625 C CA . SER A 1 79 ? -2.845 -3.523 14.887 1.00 93.94 79 SER A CA 1
ATOM 626 C C . SER A 1 79 ? -3.874 -2.380 14.913 1.00 93.94 79 SER A C 1
ATOM 628 O O . SER A 1 79 ? -3.499 -1.207 15.017 1.00 93.94 79 SER A O 1
ATOM 630 N N . PRO A 1 80 ? -5.186 -2.679 14.878 1.00 92.31 80 PRO A N 1
ATOM 631 C CA . PRO A 1 80 ? -6.217 -1.646 14.981 1.00 92.31 80 PRO A CA 1
ATOM 632 C C . PRO A 1 80 ? -6.063 -0.761 16.228 1.00 92.31 80 PRO A C 1
ATOM 634 O O . PRO A 1 80 ? -6.209 0.456 16.139 1.00 92.31 80 PRO A O 1
ATOM 637 N N . GLY A 1 81 ? -5.701 -1.3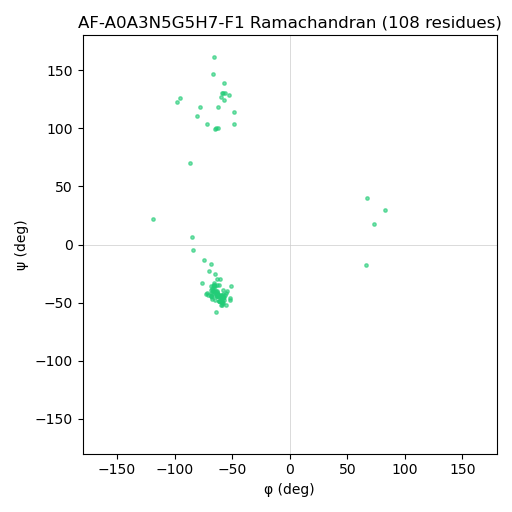47 17.376 1.00 93.31 81 GLY A N 1
ATOM 638 C CA . GLY A 1 81 ? -5.491 -0.605 18.624 1.00 93.31 81 GLY A CA 1
ATOM 639 C C . GLY A 1 81 ? -4.302 0.359 18.573 1.00 93.31 81 GLY A C 1
ATOM 640 O O . GLY A 1 81 ? -4.384 1.455 19.121 1.00 93.31 81 GLY A O 1
ATOM 641 N N . GLU A 1 82 ? -3.228 -0.012 17.875 1.00 94.75 82 GLU A N 1
ATOM 642 C CA . GLU A 1 82 ? -2.059 0.854 17.663 1.00 94.75 82 GLU A CA 1
ATOM 643 C C . GLU A 1 82 ? -2.322 1.928 16.606 1.00 94.75 82 GLU A C 1
ATOM 645 O O . GLU A 1 82 ? -1.796 3.032 16.709 1.00 94.75 82 GLU A O 1
ATOM 650 N N . PHE A 1 83 ? -3.139 1.622 15.596 1.00 93.81 83 PHE A N 1
ATOM 651 C CA . PHE A 1 83 ? -3.473 2.548 14.519 1.00 93.81 83 PHE A CA 1
ATOM 652 C C . PHE A 1 83 ? -4.413 3.670 14.975 1.00 93.81 83 PHE A C 1
ATOM 654 O O . PHE A 1 83 ? -4.193 4.823 14.609 1.00 93.81 83 PHE A O 1
ATOM 661 N N . MET A 1 84 ? -5.448 3.370 15.771 1.00 92.19 84 MET A N 1
ATOM 662 C CA . MET A 1 84 ? -6.495 4.346 16.123 1.00 92.19 84 MET A CA 1
ATOM 663 C C . MET A 1 84 ? -5.963 5.680 16.685 1.00 92.19 84 MET A C 1
ATOM 665 O O . MET A 1 84 ? -6.395 6.727 16.192 1.00 92.19 84 MET A O 1
ATOM 669 N N . PRO A 1 85 ? -5.000 5.702 17.629 1.00 95.25 85 PRO A N 1
ATOM 670 C CA . PRO A 1 85 ? -4.445 6.948 18.163 1.00 95.25 85 PRO A CA 1
ATOM 671 C C . PRO A 1 85 ? -3.680 7.788 17.129 1.00 95.25 85 PRO A C 1
ATOM 673 O O . PRO A 1 85 ? -3.580 9.005 17.273 1.00 95.25 85 PRO A O 1
ATOM 676 N N . ILE A 1 86 ? -3.142 7.155 16.084 1.00 95.56 86 ILE A N 1
ATOM 677 C CA . ILE A 1 86 ? -2.284 7.776 15.062 1.00 95.56 86 ILE A CA 1
ATOM 678 C C . ILE A 1 86 ? -2.893 7.688 13.657 1.00 95.56 86 ILE A C 1
ATOM 680 O O . ILE A 1 86 ? -2.191 7.830 12.655 1.00 95.56 86 ILE A O 1
ATOM 684 N N . ARG A 1 87 ? -4.216 7.506 13.568 1.00 93.75 87 ARG A N 1
ATOM 685 C CA . ARG A 1 87 ? -4.936 7.301 12.303 1.00 93.75 87 ARG A CA 1
ATOM 686 C C . ARG A 1 87 ? -4.622 8.374 11.267 1.00 93.75 87 ARG A C 1
ATOM 688 O O . ARG A 1 87 ? -4.362 8.049 10.114 1.00 93.75 87 ARG A O 1
ATOM 695 N N . LYS A 1 88 ? -4.667 9.648 11.669 1.00 94.81 88 LYS A N 1
ATOM 696 C CA . LYS A 1 88 ? -4.423 10.779 10.766 1.00 94.81 88 LYS A CA 1
ATOM 697 C C . LYS A 1 88 ? -2.984 10.788 10.224 1.00 94.81 88 LYS A C 1
ATOM 699 O O . LYS A 1 88 ? -2.843 10.684 9.013 1.00 94.81 88 LYS A O 1
ATOM 704 N N . PRO A 1 89 ? -1.926 10.830 11.059 1.00 96.81 89 PRO A N 1
ATOM 705 C CA . PRO A 1 89 ? -0.558 10.849 10.541 1.00 96.81 89 PRO A CA 1
ATOM 706 C C . PRO A 1 89 ? -0.188 9.584 9.752 1.00 96.81 89 PRO A C 1
ATOM 708 O O . PRO A 1 89 ? 0.523 9.684 8.754 1.00 96.81 89 PRO A O 1
ATOM 711 N N . VAL A 1 90 ? -0.687 8.403 10.141 1.00 95.62 90 VAL A N 1
ATOM 712 C CA . VAL A 1 90 ? -0.475 7.170 9.361 1.00 95.62 90 VAL A CA 1
ATOM 713 C C . VAL A 1 90 ? -1.205 7.238 8.019 1.00 95.62 90 VAL A C 1
ATOM 715 O O . VAL A 1 90 ? -0.613 6.913 6.992 1.00 95.62 90 VAL A O 1
ATOM 718 N N . GLY A 1 91 ? -2.460 7.693 8.007 1.00 95.31 91 GLY A N 1
ATOM 719 C CA . GLY A 1 91 ? -3.245 7.880 6.787 1.00 95.31 91 GLY A CA 1
ATOM 720 C C . GLY A 1 91 ? -2.585 8.854 5.812 1.00 95.31 91 GLY A C 1
ATOM 721 O O . GLY A 1 91 ? -2.367 8.500 4.656 1.00 95.31 91 GLY A O 1
ATOM 722 N N . ASP A 1 92 ? -2.182 10.031 6.292 1.00 96.94 92 ASP A N 1
ATOM 723 C CA . ASP A 1 92 ? -1.498 11.046 5.484 1.00 96.94 92 ASP A CA 1
ATOM 724 C C . ASP A 1 92 ? -0.198 10.482 4.885 1.00 96.94 92 ASP A C 1
ATOM 726 O O . ASP A 1 92 ? 0.067 10.642 3.689 1.00 96.94 92 ASP A O 1
ATOM 730 N N . LYS A 1 93 ? 0.584 9.739 5.684 1.00 96.88 93 LYS A N 1
ATOM 731 C CA . LYS A 1 93 ? 1.834 9.137 5.209 1.00 96.88 93 LYS A CA 1
ATOM 732 C C . LYS A 1 93 ? 1.610 8.043 4.165 1.00 96.88 93 LYS A C 1
ATOM 734 O O . LYS A 1 93 ? 2.384 7.942 3.214 1.00 96.88 93 LYS A O 1
ATOM 739 N N . LEU A 1 94 ? 0.569 7.227 4.318 1.00 96.06 94 LEU A N 1
ATOM 740 C CA . LEU A 1 94 ? 0.210 6.210 3.326 1.00 96.06 94 LEU A CA 1
ATOM 741 C C . LEU A 1 94 ? -0.169 6.851 1.991 1.00 96.06 94 LEU A C 1
ATOM 743 O O . LEU A 1 94 ? 0.321 6.408 0.955 1.00 96.06 94 LEU A O 1
ATOM 747 N N . LEU A 1 95 ? -0.973 7.915 2.012 1.00 95.06 95 LEU A N 1
ATOM 748 C CA . LEU A 1 95 ? -1.370 8.643 0.803 1.00 95.06 95 LEU A CA 1
ATOM 749 C C . LEU A 1 95 ? -0.169 9.282 0.092 1.00 95.06 95 LEU A C 1
ATOM 751 O O . LEU A 1 95 ? -0.060 9.200 -1.134 1.00 95.06 95 LEU A O 1
ATOM 755 N N . GLU A 1 96 ? 0.765 9.862 0.848 1.00 95.00 96 GLU A N 1
ATOM 756 C CA . GLU A 1 96 ? 2.024 10.399 0.315 1.00 95.00 96 GLU A CA 1
ATOM 757 C C . GLU A 1 96 ? 2.839 9.308 -0.405 1.00 95.00 96 GLU A C 1
ATOM 759 O O . GLU A 1 96 ? 3.266 9.486 -1.549 1.00 95.00 96 GLU A O 1
ATOM 764 N N . LEU A 1 97 ? 3.022 8.150 0.238 1.00 94.81 97 LEU A N 1
ATOM 765 C CA . LEU A 1 97 ? 3.798 7.035 -0.315 1.00 94.81 97 LEU A CA 1
ATOM 766 C C . LEU A 1 97 ? 3.115 6.393 -1.531 1.00 94.81 97 LEU A C 1
ATOM 768 O O . LEU A 1 97 ? 3.800 6.007 -2.480 1.00 94.81 97 LEU A O 1
ATOM 772 N N . LEU A 1 98 ? 1.784 6.304 -1.541 1.00 93.12 98 LEU A N 1
ATOM 773 C CA . LEU A 1 98 ? 1.020 5.835 -2.700 1.00 93.12 98 LEU A CA 1
ATOM 774 C C . LEU A 1 98 ? 1.161 6.792 -3.882 1.00 93.12 98 LEU A C 1
ATOM 776 O O . LEU A 1 98 ? 1.519 6.358 -4.975 1.00 93.12 98 LEU A O 1
ATOM 780 N N . THR A 1 99 ? 1.001 8.096 -3.648 1.00 90.50 99 THR A N 1
ATOM 781 C CA . THR A 1 99 ? 1.216 9.130 -4.675 1.00 90.50 99 THR A CA 1
ATOM 782 C C . THR A 1 99 ? 2.618 9.016 -5.266 1.00 90.50 99 THR A C 1
ATOM 784 O O . THR A 1 99 ? 2.806 9.076 -6.483 1.00 90.50 99 THR A O 1
ATOM 787 N N . TYR A 1 100 ? 3.618 8.776 -4.413 1.00 89.38 100 TYR A N 1
ATOM 788 C CA . TYR A 1 100 ? 4.970 8.507 -4.869 1.00 89.38 100 TYR A CA 1
ATOM 789 C C . TYR A 1 100 ? 5.021 7.284 -5.796 1.00 89.38 100 TYR A C 1
ATOM 791 O O . TYR A 1 100 ? 5.557 7.412 -6.901 1.00 89.38 100 TYR A O 1
ATOM 799 N N . LEU A 1 101 ? 4.466 6.134 -5.390 1.00 87.31 101 LEU A N 1
ATOM 800 C CA . LEU A 1 101 ? 4.456 4.873 -6.154 1.00 87.31 101 LEU A CA 1
ATOM 801 C C . LEU A 1 101 ? 3.749 4.959 -7.508 1.00 87.31 101 LEU A C 1
ATOM 803 O O . LEU A 1 101 ? 4.139 4.236 -8.427 1.00 87.31 101 LEU A O 1
ATOM 807 N N . MET A 1 102 ? 2.758 5.837 -7.634 1.00 84.75 102 MET A N 1
ATOM 808 C CA . MET A 1 102 ? 1.995 6.041 -8.866 1.00 84.75 102 MET A CA 1
ATOM 809 C C . MET A 1 102 ? 2.764 6.804 -9.949 1.00 84.75 102 MET A C 1
ATOM 811 O O . MET A 1 102 ? 2.394 6.763 -11.123 1.00 84.75 102 MET A O 1
ATOM 815 N N . ASN A 1 103 ? 3.887 7.435 -9.601 1.00 80.31 103 ASN A N 1
ATOM 816 C CA . ASN A 1 103 ? 4.792 7.990 -10.601 1.00 80.31 103 ASN A CA 1
ATOM 817 C C . ASN A 1 103 ? 5.443 6.870 -11.432 1.00 80.31 103 ASN A C 1
ATOM 819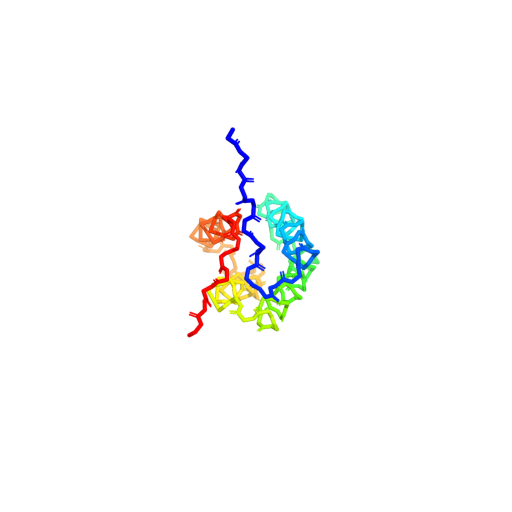 O O . ASN A 1 103 ? 5.758 5.795 -10.920 1.00 80.31 103 ASN A O 1
ATOM 823 N N . VAL A 1 104 ? 5.706 7.125 -12.718 1.00 63.94 104 VAL A N 1
ATOM 824 C CA . VAL A 1 104 ? 6.294 6.126 -13.629 1.00 63.94 104 VAL A CA 1
ATOM 825 C C . VAL A 1 104 ? 7.590 5.544 -13.029 1.00 63.94 104 VAL A C 1
ATOM 827 O O . VAL A 1 104 ? 8.462 6.313 -12.608 1.00 63.94 104 VAL A O 1
ATOM 830 N N . PRO A 1 105 ? 7.749 4.207 -12.942 1.00 61.50 105 PRO A N 1
ATOM 831 C CA . PRO A 1 105 ? 8.999 3.600 -12.498 1.00 61.50 105 PRO A CA 1
ATOM 832 C C . PRO A 1 105 ? 10.120 3.975 -13.468 1.00 61.50 105 PRO A C 1
ATOM 834 O O . PRO A 1 105 ? 10.061 3.639 -14.651 1.00 61.50 105 PRO A O 1
ATOM 837 N N . THR A 1 106 ? 11.146 4.671 -12.984 1.00 56.47 106 THR A N 1
ATOM 838 C CA . THR A 1 106 ? 12.364 4.900 -13.762 1.00 56.47 106 THR A CA 1
ATOM 839 C C . THR A 1 106 ? 13.401 3.871 -13.333 1.00 56.47 106 THR A C 1
ATOM 841 O O . THR A 1 106 ? 13.735 3.753 -12.157 1.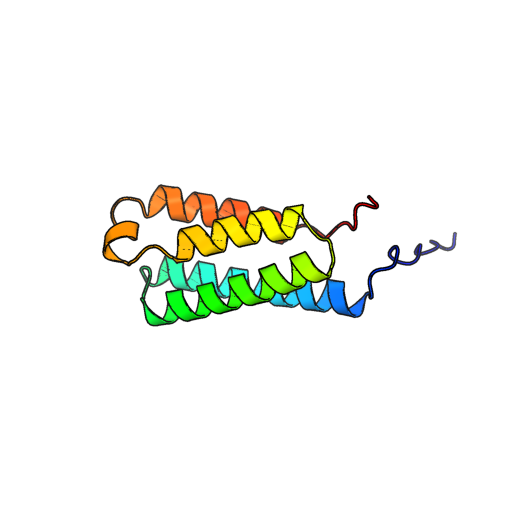00 56.47 106 THR A O 1
ATOM 844 N N . CYS A 1 107 ? 13.894 3.075 -14.284 1.00 50.31 107 CYS A N 1
ATOM 845 C CA . CYS A 1 107 ? 15.070 2.250 -14.035 1.00 5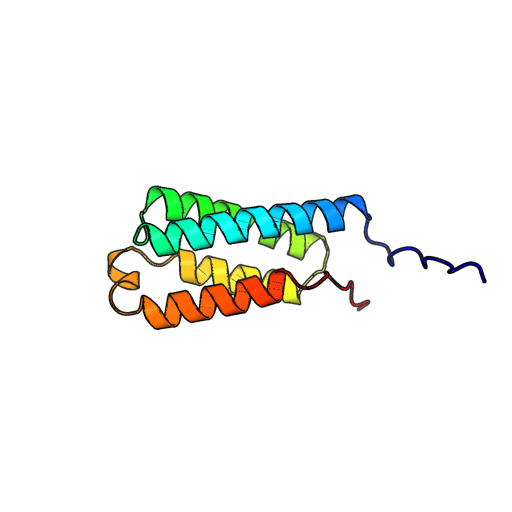0.31 107 CYS A CA 1
ATOM 846 C C . CYS A 1 107 ? 16.263 3.205 -13.972 1.00 50.31 107 CYS A C 1
ATOM 848 O O . CYS A 1 107 ? 16.687 3.719 -15.008 1.00 50.31 107 CYS A O 1
ATOM 850 N N . ARG A 1 108 ? 16.769 3.501 -12.773 1.00 50.03 108 ARG A N 1
ATOM 851 C CA . ARG A 1 108 ? 18.087 4.125 -12.650 1.00 50.03 108 ARG A CA 1
ATOM 852 C C . ARG A 1 108 ? 19.125 3.029 -12.856 1.00 50.03 108 ARG A C 1
ATOM 854 O O . ARG A 1 108 ? 19.130 2.049 -12.117 1.00 50.03 108 ARG A O 1
ATOM 861 N N . SER A 1 109 ? 19.949 3.179 -13.890 1.00 37.31 109 SER A N 1
ATOM 862 C CA . SER A 1 109 ? 21.176 2.399 -14.027 1.00 37.31 109 SER A CA 1
ATOM 863 C C . SER A 1 109 ? 22.051 2.688 -12.810 1.00 37.31 109 SER A C 1
ATOM 865 O O . SER A 1 109 ? 22.256 3.859 -12.485 1.00 37.31 109 SER A O 1
ATOM 867 N N . ALA A 1 110 ? 22.477 1.626 -12.124 1.00 36.56 110 ALA A N 1
ATOM 868 C CA . ALA A 1 110 ? 23.574 1.695 -11.167 1.00 36.56 110 ALA A CA 1
ATOM 869 C C . ALA A 1 110 ? 24.861 2.154 -11.866 1.00 36.56 110 ALA A C 1
ATOM 871 O O . ALA A 1 110 ? 25.005 1.846 -13.076 1.00 36.56 110 ALA A O 1
#

Foldseek 3Di:
DDDPPDPQPPAPPVLLVVLLVLLVVLVVLLVVCLVVQNDDVSLVVSLVSLVVSLVSCVVRVLVVLNVLSVVVNVLSVDDSVRCVVVSVVSSVSNVVSSVVSNPRRRPDDD

Nearest PDB structures (foldseek):
  3u3b-assembly2_B  TM=8.739E-01  e=1.346E-01  synthetic construct
  7t2y-assembly1_A  TM=8.461E-01  e=1.651E-01  synthetic construct
  6ff6-assembly1_A-2  TM=6.795E-01  e=5.923E-01  synthetic construct
  6fes-assembly1_A  TM=6.756E-01  e=1.645E+00  synthetic construct
  8fih-assembly1_C  TM=3.786E-01  e=4.127E+00  synthetic construct